Protein AF-A0A841K0J8-F1 (afdb_monomer_lite)

InterPro domains:
  IPR007627 RNA polymerase sigma-70 region 2 [PF04542] (32-87)
  IPR013325 RNA polymerase sigma factor, region 2 [SSF88946] (31-102)

Organism: NCBI:txid1577686

Structure (mmCIF, N/CA/C/O backbone):
data_AF-A0A841K0J8-F1
#
_entry.id   AF-A0A841K0J8-F1
#
loop_
_atom_site.group_PDB
_atom_site.id
_atom_site.type_symbol
_atom_site.label_atom_id
_atom_site.label_alt_id
_atom_site.label_comp_id
_atom_site.label_asym_id
_atom_site.label_entity_id
_atom_site.label_seq_id
_atom_site.pdbx_PDB_ins_code
_atom_site.Cartn_x
_atom_site.Cartn_y
_atom_site.Cartn_z
_atom_site.occupancy
_atom_site.B_iso_or_equiv
_atom_site.auth_seq_id
_atom_site.auth_comp_id
_atom_site.auth_asym_id
_atom_site.auth_atom_id
_atom_site.pdbx_PDB_model_num
ATOM 1 N N . MET A 1 1 ? -3.793 15.780 5.403 1.00 37.12 1 MET A N 1
ATOM 2 C CA . MET A 1 1 ? -3.375 15.553 6.805 1.00 37.12 1 MET A CA 1
ATOM 3 C C . MET A 1 1 ? -3.342 14.045 7.028 1.00 37.12 1 MET A C 1
ATOM 5 O O . MET A 1 1 ? -4.398 13.429 7.013 1.00 37.12 1 MET A O 1
ATOM 9 N N . ILE A 1 2 ? -2.162 13.420 7.094 1.00 46.09 2 ILE A N 1
ATOM 10 C CA . ILE A 1 2 ? -2.066 11.970 7.339 1.00 46.09 2 ILE A CA 1
ATOM 11 C C . ILE A 1 2 ? -2.456 11.756 8.805 1.00 46.09 2 ILE A C 1
ATOM 13 O O . ILE A 1 2 ? -1.696 12.134 9.693 1.00 46.09 2 ILE A O 1
ATOM 17 N N . LYS A 1 3 ? -3.668 11.238 9.050 1.00 60.72 3 LYS A N 1
ATOM 18 C CA . LYS A 1 3 ? -4.110 10.825 10.388 1.00 60.72 3 LYS A CA 1
ATOM 19 C C . LYS A 1 3 ? -3.110 9.802 10.934 1.00 60.72 3 LYS A C 1
ATOM 21 O O . LYS A 1 3 ? -2.581 8.986 10.181 1.00 60.72 3 LYS A O 1
ATOM 26 N N . ASP A 1 4 ? -2.841 9.869 12.230 1.00 84.00 4 ASP A N 1
ATOM 27 C CA . ASP A 1 4 ? -2.029 8.885 12.943 1.00 84.00 4 ASP A CA 1
ATOM 28 C C . ASP A 1 4 ? -2.712 7.507 12.829 1.00 84.00 4 ASP A C 1
ATOM 30 O O . ASP A 1 4 ? -3.741 7.257 13.458 1.00 84.00 4 ASP A O 1
ATOM 34 N N . LEU A 1 5 ? -2.199 6.668 11.923 1.00 87.12 5 LEU A N 1
ATOM 35 C CA . LEU A 1 5 ? -2.820 5.403 11.517 1.00 87.12 5 LEU A CA 1
ATOM 36 C C . LEU A 1 5 ? -2.901 4.407 12.676 1.00 87.12 5 LEU A C 1
ATOM 38 O O . LEU A 1 5 ? -3.884 3.678 12.781 1.00 87.12 5 LEU A O 1
ATOM 42 N N . ASP A 1 6 ? -1.910 4.423 13.566 1.00 89.25 6 ASP A N 1
ATOM 43 C CA . ASP A 1 6 ? -1.872 3.550 14.738 1.00 89.25 6 ASP A CA 1
ATOM 44 C C . ASP A 1 6 ? -2.965 3.952 15.741 1.00 89.25 6 ASP A C 1
ATOM 46 O O . ASP A 1 6 ? -3.698 3.101 16.245 1.00 89.25 6 ASP A O 1
ATOM 50 N N . LYS A 1 7 ? -3.170 5.261 15.954 1.00 91.00 7 LYS A N 1
ATOM 51 C CA . LYS A 1 7 ? -4.298 5.761 16.764 1.00 91.00 7 LYS A CA 1
ATOM 52 C C . LYS A 1 7 ? -5.653 5.459 16.135 1.00 91.00 7 LYS A C 1
ATOM 54 O O . LYS A 1 7 ? -6.600 5.140 16.850 1.00 91.00 7 LYS A O 1
ATOM 59 N N . LEU A 1 8 ? -5.760 5.568 14.811 1.00 91.25 8 LEU A N 1
ATOM 60 C CA . LEU A 1 8 ? -7.006 5.284 14.103 1.00 91.25 8 LEU A CA 1
ATOM 61 C C . LEU A 1 8 ? -7.376 3.797 14.197 1.00 91.25 8 LEU A C 1
ATOM 63 O O . LEU A 1 8 ? -8.539 3.476 14.426 1.00 91.25 8 LEU A O 1
ATOM 67 N N . TYR A 1 9 ? -6.386 2.903 14.110 1.00 93.38 9 TYR A N 1
ATOM 68 C CA . TYR A 1 9 ? -6.580 1.476 14.358 1.00 93.38 9 TYR A CA 1
ATOM 69 C C . TYR A 1 9 ? -6.953 1.180 15.814 1.00 93.38 9 TYR A C 1
ATOM 71 O O . TYR A 1 9 ? -7.906 0.447 16.059 1.00 93.38 9 TYR A O 1
ATOM 79 N N . ALA A 1 10 ? -6.271 1.791 16.789 1.00 92.94 10 ALA A N 1
ATOM 80 C CA . ALA A 1 10 ? -6.624 1.624 18.201 1.00 92.94 10 ALA A CA 1
ATOM 81 C C . ALA A 1 10 ? -8.080 2.038 18.482 1.00 92.94 10 ALA A C 1
ATOM 83 O O . ALA A 1 10 ? -8.788 1.352 19.216 1.00 92.94 10 ALA A O 1
ATOM 84 N N . ARG A 1 11 ? -8.556 3.116 17.840 1.00 93.69 11 ARG A N 1
ATOM 85 C CA . ARG A 1 11 ? -9.961 3.536 17.918 1.00 93.69 11 ARG A CA 1
ATOM 86 C C . ARG A 1 11 ? -10.901 2.531 17.251 1.00 93.69 11 ARG A C 1
ATOM 88 O O . ARG A 1 11 ? -11.944 2.246 17.824 1.00 93.69 11 ARG A O 1
ATOM 95 N N . TYR A 1 12 ? -10.525 1.964 16.104 1.00 93.81 12 TYR A N 1
ATOM 96 C CA . TYR A 1 12 ? -11.292 0.906 15.433 1.00 93.81 12 TYR A CA 1
ATOM 97 C C . TYR A 1 12 ? -11.507 -0.326 16.319 1.00 93.81 12 TYR A C 1
ATOM 99 O O . TYR A 1 12 ? -12.613 -0.858 16.350 1.00 93.81 12 TYR A O 1
ATOM 107 N N . VAL A 1 13 ? -10.498 -0.730 17.098 1.00 92.12 13 VAL A N 1
ATOM 108 C CA . VAL A 1 13 ? -10.623 -1.857 18.040 1.00 92.12 13 VAL A CA 1
ATOM 109 C C . VAL A 1 13 ? -11.726 -1.611 19.080 1.00 92.12 13 VAL A C 1
ATOM 111 O O . VAL A 1 13 ? -12.414 -2.546 19.477 1.00 92.12 13 VAL A O 1
ATOM 114 N N . THR A 1 14 ? -11.914 -0.361 19.510 1.00 94.31 14 THR A N 1
ATOM 115 C CA . THR A 1 14 ? -12.940 0.015 20.500 1.00 94.31 14 THR A CA 1
ATOM 116 C C . THR A 1 14 ? -14.280 0.432 19.889 1.00 94.31 14 THR A C 1
ATOM 118 O O . THR A 1 14 ? -15.311 0.306 20.541 1.00 94.31 14 THR A O 1
ATOM 121 N N . ASP A 1 15 ? -14.273 0.951 18.662 1.00 94.06 15 ASP A N 1
ATOM 122 C CA . ASP A 1 15 ? -15.427 1.526 17.969 1.00 94.06 15 ASP A CA 1
ATOM 123 C C . ASP A 1 15 ? -15.399 1.120 16.485 1.00 94.06 15 ASP A C 1
ATOM 125 O O . ASP A 1 15 ? -14.772 1.793 15.661 1.00 94.06 15 ASP A O 1
ATOM 129 N N . PRO A 1 16 ? -16.096 0.035 16.106 1.00 91.50 16 PRO A N 1
ATOM 130 C CA . PRO A 1 16 ? -16.130 -0.432 14.723 1.00 91.50 16 PRO A CA 1
ATOM 131 C C . PRO A 1 16 ? -16.671 0.599 13.720 1.00 91.50 16 PRO A C 1
ATOM 133 O O . PRO A 1 16 ? -16.390 0.486 12.526 1.00 91.50 16 PRO A O 1
ATOM 136 N N . ASN A 1 17 ? -17.396 1.634 14.167 1.00 93.50 17 ASN A N 1
ATOM 137 C CA . ASN A 1 17 ? -17.944 2.657 13.272 1.00 93.50 17 ASN A CA 1
ATOM 138 C C . ASN A 1 17 ? -16.858 3.510 12.601 1.00 93.50 17 ASN A C 1
ATOM 140 O O . ASN A 1 17 ? -17.111 4.117 11.561 1.00 93.50 17 ASN A O 1
ATOM 144 N N . VAL A 1 18 ? -15.629 3.529 13.132 1.00 93.19 18 VAL A N 1
ATOM 145 C CA . VAL A 1 18 ? -14.513 4.247 12.492 1.00 93.19 18 VAL A CA 1
ATOM 146 C C . VAL A 1 18 ? -13.856 3.475 11.352 1.00 93.19 18 VAL A C 1
ATOM 148 O O . VAL A 1 18 ? -12.922 3.986 10.731 1.00 93.19 18 VAL A O 1
ATOM 151 N N . LEU A 1 19 ? -14.332 2.264 11.043 1.00 92.19 19 LEU A N 1
ATOM 152 C CA . LEU A 1 19 ? -13.805 1.457 9.947 1.00 92.19 19 LEU A CA 1
ATOM 153 C C . LEU A 1 19 ? -13.773 2.241 8.630 1.00 92.19 19 LEU A C 1
ATOM 155 O O . LEU A 1 19 ? -12.766 2.210 7.932 1.00 92.19 19 LEU A O 1
ATOM 159 N N . GLY A 1 20 ? -14.827 3.002 8.319 1.00 92.69 20 GLY A N 1
ATOM 160 C CA . GLY A 1 20 ? -14.872 3.827 7.108 1.00 92.69 20 GLY A CA 1
ATOM 161 C C . GLY A 1 20 ? -13.739 4.858 7.044 1.00 92.69 20 GLY A C 1
ATOM 162 O O . GLY A 1 20 ? -13.117 5.033 6.000 1.00 92.69 20 GLY A O 1
ATOM 163 N N . GLU A 1 21 ? -13.394 5.490 8.171 1.00 92.38 21 GLU A N 1
ATOM 164 C CA . GLU A 1 21 ? -12.267 6.428 8.234 1.00 92.38 21 GLU A CA 1
ATOM 165 C C . GLU A 1 21 ? -10.919 5.723 8.039 1.00 92.38 21 GLU A C 1
ATOM 167 O O . GLU A 1 21 ? -10.023 6.269 7.391 1.00 92.38 21 GLU A O 1
ATOM 172 N N . LEU A 1 22 ? -10.768 4.522 8.606 1.00 92.00 22 LEU A N 1
ATOM 173 C CA . LEU A 1 22 ? -9.561 3.710 8.478 1.00 92.00 22 LEU A CA 1
ATOM 174 C C . LEU A 1 22 ? -9.358 3.245 7.033 1.00 92.00 22 LEU A C 1
ATOM 176 O O . LEU A 1 22 ? -8.276 3.416 6.472 1.00 92.00 22 LEU A O 1
ATOM 180 N N . LEU A 1 23 ? -10.416 2.730 6.411 1.00 92.62 23 LEU A N 1
ATOM 181 C CA . LEU A 1 23 ? -10.435 2.319 5.012 1.00 92.62 23 LEU A CA 1
ATOM 182 C C . LEU A 1 23 ? -10.154 3.498 4.067 1.00 92.62 23 LEU A C 1
ATOM 184 O O . LEU A 1 23 ? -9.326 3.375 3.166 1.00 92.62 23 LEU A O 1
ATOM 188 N N . GLN A 1 24 ? -10.731 4.673 4.333 1.00 90.19 24 GLN A N 1
ATOM 189 C CA . GLN A 1 24 ? -10.438 5.890 3.573 1.00 90.19 24 GLN A CA 1
ATOM 190 C C . GLN A 1 24 ? -8.983 6.357 3.743 1.00 90.19 24 GLN A C 1
ATOM 192 O O . GLN A 1 24 ? -8.372 6.886 2.816 1.00 90.19 24 GLN A O 1
ATOM 197 N N . ALA A 1 25 ? -8.384 6.168 4.920 1.00 87.94 25 ALA A N 1
ATOM 198 C CA . ALA A 1 25 ? -6.966 6.461 5.104 1.00 87.94 25 ALA A CA 1
ATOM 199 C C . ALA A 1 25 ? -6.081 5.498 4.286 1.00 87.94 25 ALA A C 1
ATOM 201 O O . ALA A 1 25 ? -5.048 5.910 3.755 1.00 87.94 25 ALA A O 1
ATOM 202 N N . VAL A 1 26 ? -6.498 4.238 4.137 1.00 87.19 26 VAL A N 1
ATOM 203 C CA . VAL A 1 26 ? -5.816 3.221 3.321 1.00 87.19 26 VAL A CA 1
ATOM 204 C C . VAL A 1 26 ? -5.983 3.472 1.819 1.00 87.19 26 VAL A C 1
ATOM 206 O O . VAL A 1 26 ? -5.019 3.292 1.076 1.00 87.19 26 VAL A O 1
ATOM 209 N N . SER A 1 27 ? -7.140 3.951 1.353 1.00 85.19 27 SER A N 1
ATOM 210 C CA . SER A 1 27 ? -7.359 4.236 -0.076 1.00 85.19 27 SER A CA 1
ATOM 211 C C . SER A 1 27 ? -6.407 5.309 -0.623 1.00 85.19 27 SER A C 1
ATOM 213 O O . SER A 1 27 ? -6.058 5.282 -1.801 1.00 85.19 27 SER A O 1
ATOM 215 N N . SER A 1 28 ? -5.858 6.177 0.240 1.00 81.31 28 SER A N 1
ATOM 216 C CA . SER A 1 28 ? -4.810 7.144 -0.134 1.00 81.31 28 SER A CA 1
ATOM 217 C C . SER A 1 28 ? -3.519 6.503 -0.679 1.00 81.31 28 SER A C 1
ATOM 219 O O . SER A 1 28 ? -2.731 7.171 -1.352 1.00 81.31 28 SER A O 1
ATOM 221 N N . TYR A 1 29 ? -3.309 5.200 -0.451 1.00 80.94 29 TYR A N 1
ATOM 222 C CA . TYR A 1 29 ? -2.216 4.430 -1.052 1.00 80.94 29 TYR A CA 1
ATOM 223 C C . TYR A 1 29 ? -2.492 4.025 -2.508 1.00 80.94 29 TYR A C 1
ATOM 225 O O . TYR A 1 29 ? -1.575 3.548 -3.176 1.00 80.94 29 TYR A O 1
ATOM 233 N N . GLY A 1 30 ? -3.690 4.267 -3.044 1.00 73.94 30 GLY A N 1
ATOM 234 C CA . GLY A 1 30 ? -4.020 4.022 -4.449 1.00 73.94 30 GLY A CA 1
ATOM 235 C C . GLY A 1 30 ? -3.123 4.790 -5.419 1.00 73.94 30 GLY A C 1
ATOM 236 O O . GLY A 1 30 ? -2.618 4.227 -6.388 1.00 73.94 30 GLY A O 1
ATOM 237 N N . ALA A 1 31 ? -2.775 6.037 -5.088 1.00 72.75 31 ALA A N 1
ATOM 238 C CA . ALA A 1 31 ? -1.779 6.813 -5.833 1.00 72.75 31 ALA A CA 1
ATOM 239 C C . ALA A 1 31 ? -0.375 6.181 -5.788 1.00 72.75 31 ALA A C 1
ATOM 241 O O . ALA A 1 31 ? 0.389 6.283 -6.743 1.00 72.75 31 ALA A O 1
ATOM 242 N N . TYR A 1 32 ? -0.010 5.526 -4.682 1.00 73.06 32 TYR A N 1
ATOM 243 C CA . TYR A 1 32 ? 1.246 4.780 -4.602 1.00 73.06 32 TYR A CA 1
ATOM 244 C C . TYR A 1 32 ? 1.191 3.534 -5.490 1.00 73.06 32 TYR A C 1
ATOM 246 O O . TYR A 1 32 ? 2.118 3.312 -6.259 1.00 73.06 32 TYR A O 1
ATOM 254 N N . VAL A 1 33 ? 0.112 2.753 -5.430 1.00 72.69 33 VAL A N 1
ATOM 255 C CA . VAL A 1 33 ? -0.029 1.525 -6.222 1.00 72.69 33 VAL A CA 1
ATOM 256 C C . VAL A 1 33 ? -0.073 1.831 -7.719 1.00 72.69 33 VAL A C 1
ATOM 258 O O . VAL A 1 33 ? 0.763 1.314 -8.451 1.00 72.69 33 VAL A O 1
ATOM 261 N N . SER A 1 34 ? -0.953 2.729 -8.164 1.00 72.69 34 SER A N 1
ATOM 262 C CA . SER A 1 34 ? -1.109 3.130 -9.576 1.00 72.69 34 SER A CA 1
ATOM 263 C C . SER A 1 34 ? 0.169 3.643 -10.240 1.00 72.69 34 SER A C 1
ATOM 265 O O . SER A 1 34 ? 0.389 3.419 -11.424 1.00 72.69 34 SER A O 1
ATOM 267 N N . ARG A 1 35 ? 1.061 4.300 -9.489 1.00 67.75 35 ARG A N 1
ATOM 268 C CA . ARG A 1 35 ? 2.349 4.770 -10.027 1.00 67.75 35 ARG A CA 1
ATOM 269 C C . ARG A 1 35 ? 3.285 3.633 -10.420 1.00 67.75 35 ARG A C 1
ATOM 271 O O . ARG A 1 35 ? 4.122 3.816 -11.302 1.00 67.75 35 ARG A O 1
ATOM 278 N N . TYR A 1 36 ? 3.192 2.496 -9.741 1.00 66.88 36 TYR A N 1
ATOM 279 C CA . TYR A 1 36 ? 4.136 1.392 -9.902 1.00 66.88 36 TYR A CA 1
ATOM 280 C C . TYR A 1 36 ? 3.511 0.142 -10.524 1.00 66.88 36 TYR A C 1
ATOM 282 O O . TYR A 1 36 ? 4.233 -0.645 -11.130 1.00 66.88 36 TYR A O 1
ATOM 290 N N . ALA A 1 37 ? 2.197 -0.030 -10.409 1.00 64.00 37 ALA A N 1
ATOM 291 C CA . ALA A 1 37 ? 1.423 -1.016 -11.141 1.00 64.00 37 ALA A CA 1
ATOM 292 C C . ALA A 1 37 ? 1.149 -0.479 -12.547 1.00 64.00 37 ALA A C 1
ATOM 294 O O . ALA A 1 37 ? 0.696 0.647 -12.726 1.00 64.00 37 ALA A O 1
ATOM 295 N N . GLY A 1 38 ? 1.462 -1.264 -13.572 1.00 55.66 38 GLY A N 1
ATOM 296 C CA . GLY A 1 38 ? 1.535 -0.733 -14.928 1.00 55.66 38 GLY A CA 1
ATOM 297 C C . GLY A 1 38 ? 0.207 -0.380 -15.603 1.00 55.66 38 GLY A C 1
ATOM 298 O O . GLY A 1 38 ? 0.300 -0.075 -16.781 1.00 55.66 38 GLY A O 1
ATOM 299 N N . HIS A 1 39 ? -0.965 -0.443 -14.944 1.00 53.28 39 HIS A N 1
ATOM 300 C CA . HIS A 1 39 ? -2.284 -0.243 -15.587 1.00 53.28 39 HIS A CA 1
ATOM 301 C C . HIS A 1 39 ? -3.478 0.107 -14.667 1.00 53.28 39 HIS A C 1
ATOM 303 O O . HIS A 1 39 ? -4.618 0.006 -15.107 1.00 53.28 39 HIS A O 1
ATOM 309 N N . SER A 1 40 ? -3.279 0.479 -13.404 1.00 64.62 40 SER A N 1
ATOM 310 C CA . SER A 1 40 ? -4.403 0.690 -12.472 1.00 64.62 40 SER A CA 1
ATOM 311 C C . SER A 1 40 ? -4.650 2.178 -12.218 1.00 64.62 40 SER A C 1
ATOM 313 O O . SER A 1 40 ? -3.721 2.873 -11.801 1.00 64.62 40 SER A O 1
ATOM 315 N N . ASP A 1 41 ? -5.881 2.653 -12.440 1.00 76.62 41 ASP A N 1
ATOM 316 C CA . ASP A 1 41 ? -6.338 3.981 -12.011 1.00 76.62 41 ASP A CA 1
ATOM 317 C C . ASP A 1 41 ? -6.067 4.159 -10.498 1.00 76.62 41 ASP A C 1
ATOM 319 O O . ASP A 1 41 ? -6.230 3.198 -9.738 1.00 76.62 41 ASP A O 1
ATOM 323 N N . PRO A 1 42 ? -5.595 5.329 -10.017 1.00 75.12 42 PRO A N 1
ATOM 324 C CA . PRO A 1 42 ? -5.372 5.565 -8.590 1.00 75.12 42 PRO A CA 1
ATOM 325 C C . PRO A 1 42 ? -6.579 5.271 -7.696 1.00 75.12 42 PRO A C 1
ATOM 327 O O . PRO A 1 42 ? -6.384 4.828 -6.563 1.00 75.12 42 PRO A O 1
ATOM 330 N N . GLU A 1 43 ? -7.793 5.529 -8.176 1.00 81.56 43 GLU A N 1
ATOM 331 C CA . GLU A 1 43 ? -9.033 5.256 -7.459 1.00 81.56 43 GLU A CA 1
ATOM 332 C C . GLU A 1 43 ? -9.268 3.748 -7.344 1.00 81.56 43 GLU A C 1
ATOM 334 O O . GLU A 1 43 ? -9.367 3.236 -6.225 1.00 81.56 43 GLU A O 1
ATOM 339 N N . ASP A 1 44 ? -9.227 3.024 -8.463 1.00 84.12 44 ASP A N 1
ATOM 340 C CA . ASP A 1 44 ? -9.374 1.562 -8.496 1.00 84.12 44 ASP A CA 1
ATOM 341 C C . ASP A 1 44 ? -8.300 0.873 -7.647 1.00 84.12 44 ASP A C 1
ATOM 343 O O . ASP A 1 44 ? -8.578 -0.014 -6.839 1.00 84.12 44 ASP A O 1
ATOM 347 N N . ALA A 1 45 ? -7.054 1.331 -7.765 1.00 83.75 45 ALA A N 1
ATOM 348 C CA . ALA A 1 45 ? -5.937 0.827 -6.981 1.00 83.75 45 ALA A CA 1
ATOM 349 C C . ALA A 1 45 ? -6.120 1.098 -5.478 1.00 83.75 45 ALA A C 1
ATOM 351 O O . ALA A 1 45 ? -5.717 0.289 -4.635 1.00 83.75 45 ALA A O 1
ATOM 352 N N . GLY A 1 46 ? -6.723 2.235 -5.126 1.00 87.06 46 GLY A N 1
ATOM 353 C CA . GLY A 1 46 ? -7.069 2.589 -3.752 1.00 87.06 46 GLY A CA 1
ATOM 354 C C . GLY A 1 46 ? -8.160 1.684 -3.189 1.00 87.06 46 GLY A C 1
ATOM 355 O O . GLY A 1 46 ? -8.014 1.183 -2.071 1.00 87.06 46 GLY A O 1
ATOM 356 N N . GLN A 1 47 ? -9.204 1.419 -3.976 1.00 90.19 47 GLN A N 1
ATOM 357 C CA . GLN A 1 47 ? -10.288 0.503 -3.619 1.00 90.19 47 GLN A CA 1
ATOM 358 C C . GLN A 1 47 ? -9.783 -0.939 -3.463 1.00 90.19 47 GLN A C 1
ATOM 360 O O . GLN A 1 47 ? -10.059 -1.582 -2.452 1.00 90.19 47 GLN A O 1
ATOM 365 N N . GLU A 1 48 ? -8.956 -1.429 -4.385 1.00 90.12 48 GLU A N 1
ATOM 366 C CA . GLU A 1 48 ? -8.351 -2.762 -4.290 1.00 90.12 48 GLU A CA 1
ATOM 367 C C . GLU A 1 48 ? -7.418 -2.880 -3.069 1.00 90.12 48 GLU A C 1
ATOM 369 O O . GLU A 1 48 ? -7.425 -3.884 -2.350 1.00 90.12 48 GLU A O 1
ATOM 374 N N . THR A 1 49 ? -6.644 -1.830 -2.766 1.00 90.19 49 THR A N 1
ATOM 375 C CA . THR A 1 49 ? -5.805 -1.791 -1.555 1.00 90.19 49 THR A CA 1
ATOM 376 C C . THR A 1 49 ? -6.662 -1.851 -0.291 1.00 90.19 49 THR A C 1
ATOM 378 O O . THR A 1 49 ? -6.332 -2.582 0.645 1.00 90.19 49 THR A O 1
ATOM 381 N N . MET A 1 50 ? -7.774 -1.115 -0.273 1.00 93.75 50 MET A N 1
ATOM 382 C CA . MET A 1 50 ? -8.743 -1.092 0.819 1.00 93.75 50 MET A CA 1
ATOM 383 C C . MET A 1 50 ? -9.385 -2.468 1.038 1.00 93.75 50 MET A C 1
ATOM 385 O O . MET A 1 50 ? -9.426 -2.936 2.175 1.00 93.75 50 MET A O 1
ATOM 389 N N . LEU A 1 51 ? -9.815 -3.149 -0.029 1.00 94.50 51 LEU A N 1
ATOM 390 C CA . LEU A 1 51 ? -10.390 -4.497 0.041 1.00 94.50 51 LEU A CA 1
ATOM 391 C C . LEU A 1 51 ? -9.388 -5.505 0.612 1.00 94.50 51 LEU A C 1
ATOM 393 O O . LEU A 1 51 ? -9.697 -6.235 1.555 1.00 94.50 51 LEU A O 1
ATOM 397 N N . ARG A 1 52 ? -8.149 -5.514 0.109 1.00 92.81 52 ARG A N 1
ATOM 398 C CA . ARG A 1 52 ? -7.098 -6.408 0.627 1.00 92.81 52 ARG A CA 1
ATOM 399 C C . ARG A 1 52 ? -6.737 -6.115 2.073 1.00 92.81 52 ARG A C 1
ATOM 401 O O . ARG A 1 52 ? -6.476 -7.045 2.833 1.00 92.81 52 ARG A O 1
ATOM 408 N N . PHE A 1 53 ? -6.691 -4.839 2.439 1.00 94.62 53 PHE A N 1
ATOM 409 C CA . PHE A 1 53 ? -6.482 -4.426 3.817 1.00 94.62 53 PHE A CA 1
ATOM 410 C C . PHE A 1 53 ? -7.602 -4.930 4.717 1.00 94.62 53 PHE A C 1
ATOM 412 O O . PHE A 1 53 ? -7.306 -5.547 5.731 1.00 94.62 53 PHE A O 1
ATOM 419 N N . TRP A 1 54 ? -8.862 -4.742 4.319 1.00 94.81 54 TRP A N 1
ATOM 420 C CA . TRP A 1 54 ? -10.023 -5.222 5.061 1.00 94.81 54 TRP A CA 1
ATOM 421 C C . TRP A 1 54 ? -9.958 -6.731 5.312 1.00 94.81 54 TRP A C 1
ATOM 423 O O . TRP A 1 54 ? -10.051 -7.166 6.457 1.00 94.81 54 TRP A O 1
ATOM 433 N N . HIS A 1 55 ? -9.690 -7.523 4.270 1.00 95.00 55 HIS A N 1
ATOM 434 C CA . HIS A 1 55 ? -9.561 -8.978 4.395 1.00 95.00 55 HIS A CA 1
ATOM 435 C C . HIS A 1 55 ? -8.448 -9.419 5.348 1.00 95.00 55 HIS A C 1
ATOM 437 O O . HIS A 1 55 ? -8.569 -10.460 5.985 1.00 95.00 55 HIS A O 1
ATOM 443 N N . LYS A 1 56 ? -7.374 -8.632 5.451 1.00 93.56 56 LYS A N 1
ATOM 444 C CA . LYS A 1 56 ? -6.222 -8.928 6.308 1.00 93.56 56 LYS A CA 1
ATOM 445 C C . LYS A 1 56 ? -6.273 -8.227 7.656 1.00 93.56 56 LYS A C 1
ATOM 447 O O . LYS A 1 56 ? -5.379 -8.435 8.467 1.00 93.56 56 LYS A O 1
ATOM 452 N N . LEU A 1 57 ? -7.272 -7.382 7.910 1.00 93.12 57 LEU A N 1
ATOM 453 C CA . LEU A 1 57 ? -7.289 -6.496 9.072 1.00 93.12 57 LEU A CA 1
ATOM 454 C C . LEU A 1 57 ? -7.232 -7.275 10.390 1.00 93.12 57 LEU A C 1
ATOM 456 O O . LEU A 1 57 ? -6.560 -6.844 11.319 1.00 93.12 57 LEU A O 1
ATOM 460 N N . GLY A 1 58 ? -7.864 -8.452 10.439 1.00 89.94 58 GLY A N 1
ATOM 461 C CA . GLY A 1 58 ? -7.806 -9.358 11.591 1.00 89.94 58 GLY A CA 1
ATOM 462 C C . GLY A 1 58 ? -6.447 -10.036 11.815 1.00 89.94 58 GLY A C 1
ATOM 463 O O . GLY A 1 58 ? -6.225 -10.598 12.880 1.00 89.94 58 GLY A O 1
ATOM 464 N N . GLU A 1 59 ? -5.535 -9.984 10.842 1.00 92.19 59 GLU A N 1
ATOM 465 C CA . GLU A 1 59 ? -4.169 -10.518 10.950 1.00 92.19 59 GLU A CA 1
ATOM 466 C C . GLU A 1 59 ? -3.164 -9.465 11.441 1.00 92.19 59 GLU A C 1
ATOM 468 O O . GLU A 1 59 ? -2.000 -9.791 11.696 1.00 92.19 59 GLU A O 1
ATOM 473 N N . TYR A 1 60 ? -3.566 -8.192 11.529 1.00 93.31 60 TYR A N 1
ATOM 474 C CA . TYR A 1 60 ? -2.665 -7.138 11.972 1.00 93.31 60 TYR A CA 1
ATOM 475 C C . TYR A 1 60 ? -2.381 -7.247 13.471 1.00 93.31 60 TYR A C 1
ATOM 477 O O . TYR A 1 60 ? -3.282 -7.210 14.306 1.00 93.31 60 TYR A O 1
ATOM 485 N N . ASP A 1 61 ? -1.093 -7.315 13.799 1.00 89.56 61 ASP A N 1
ATOM 486 C CA . ASP A 1 61 ? -0.590 -7.351 15.165 1.00 89.56 61 ASP A CA 1
ATOM 487 C C . ASP A 1 61 ? 0.232 -6.080 15.455 1.00 89.56 61 ASP A C 1
ATOM 489 O O . ASP A 1 61 ? 1.370 -5.961 14.978 1.00 89.56 61 ASP A O 1
ATOM 493 N N . PRO A 1 62 ? -0.306 -5.137 16.255 1.00 89.25 62 PRO A N 1
ATOM 494 C CA . PRO A 1 62 ? 0.391 -3.911 16.639 1.00 89.25 62 PRO A CA 1
ATOM 495 C C . PRO A 1 62 ? 1.710 -4.143 17.384 1.00 89.25 62 PRO A C 1
ATOM 497 O O . PRO A 1 62 ? 2.582 -3.275 17.360 1.00 89.25 62 PRO A O 1
ATOM 500 N N . SER A 1 63 ? 1.893 -5.302 18.031 1.00 88.06 63 SER A N 1
ATOM 501 C CA . SER A 1 63 ? 3.136 -5.624 18.745 1.00 88.06 63 SER A CA 1
ATOM 502 C C . SER A 1 63 ? 4.313 -5.879 17.797 1.00 88.06 63 SER A C 1
ATOM 504 O O . SER A 1 63 ? 5.472 -5.735 18.185 1.00 88.06 63 SER A O 1
ATOM 506 N N . ARG A 1 64 ? 4.028 -6.208 16.528 1.00 84.56 64 ARG A N 1
ATOM 507 C CA . ARG A 1 64 ? 5.031 -6.501 15.492 1.00 84.56 64 ARG A CA 1
ATOM 508 C C . ARG A 1 64 ? 5.469 -5.266 14.705 1.00 84.56 64 ARG A C 1
ATOM 510 O O . ARG A 1 64 ? 6.403 -5.359 13.909 1.00 84.56 64 ARG A O 1
ATOM 517 N N . GLY A 1 65 ? 4.819 -4.122 14.914 1.00 85.00 65 GLY A N 1
ATOM 518 C CA . GLY A 1 65 ? 5.172 -2.851 14.290 1.00 85.00 65 GLY A CA 1
ATOM 519 C C . GLY A 1 65 ? 3.963 -1.987 13.938 1.00 85.00 65 GLY A C 1
ATOM 520 O O . GLY A 1 65 ? 2.810 -2.396 14.065 1.00 85.00 65 GLY A O 1
ATOM 521 N N . SER A 1 66 ? 4.237 -0.773 13.461 1.00 84.75 66 SER A N 1
ATOM 522 C CA . SER A 1 66 ? 3.190 0.184 13.097 1.00 84.75 66 SER A CA 1
ATOM 523 C C . SER A 1 66 ? 2.390 -0.241 11.864 1.00 84.75 66 SER A C 1
ATOM 525 O O . SER A 1 66 ? 2.861 -0.965 10.979 1.00 84.75 66 SER A O 1
ATOM 527 N N . LEU A 1 67 ? 1.164 0.267 11.780 1.00 87.38 67 LEU A N 1
ATOM 528 C CA . LEU A 1 67 ? 0.199 -0.051 10.736 1.00 87.38 67 LEU A CA 1
ATOM 529 C C . LEU A 1 67 ? 0.665 0.453 9.368 1.00 87.38 67 LEU A C 1
ATOM 531 O O . LEU A 1 67 ? 0.419 -0.171 8.340 1.00 87.38 67 LEU A O 1
ATOM 535 N N . LYS A 1 68 ? 1.385 1.578 9.335 1.00 83.06 68 LYS A N 1
ATOM 536 C CA . LYS A 1 68 ? 1.858 2.209 8.095 1.00 83.06 68 LYS A CA 1
ATOM 537 C C . LYS A 1 68 ? 2.799 1.301 7.274 1.00 83.06 68 LYS A C 1
ATOM 539 O O . LYS A 1 68 ? 2.513 1.086 6.094 1.00 83.06 68 LYS A O 1
ATOM 544 N N . PRO A 1 69 ? 3.896 0.750 7.830 1.00 76.38 69 PRO A N 1
ATOM 545 C CA . PRO A 1 69 ? 4.701 -0.278 7.165 1.00 76.38 69 PRO A CA 1
ATOM 546 C C . PRO A 1 69 ? 3.896 -1.505 6.725 1.00 76.38 69 PRO A C 1
ATOM 548 O O . PRO A 1 69 ? 4.144 -2.037 5.643 1.00 76.38 69 PRO A O 1
ATOM 551 N N . TRP A 1 70 ? 2.915 -1.929 7.522 1.00 85.62 70 TRP A N 1
ATOM 552 C CA . TRP A 1 70 ? 2.085 -3.086 7.203 1.00 85.62 70 TRP A CA 1
ATOM 553 C C . TRP A 1 70 ? 1.146 -2.826 6.011 1.00 85.62 70 TRP A C 1
ATOM 555 O O . TRP A 1 70 ? 1.164 -3.595 5.050 1.00 85.62 70 TRP A O 1
ATOM 565 N N . ILE A 1 71 ? 0.446 -1.686 5.974 1.00 83.94 71 ILE A N 1
ATOM 566 C CA . ILE A 1 71 ? -0.334 -1.231 4.805 1.00 83.94 71 ILE A CA 1
ATOM 567 C C . ILE A 1 71 ? 0.569 -1.110 3.578 1.00 83.94 71 ILE A C 1
ATOM 569 O O . ILE A 1 71 ? 0.221 -1.575 2.492 1.00 83.94 71 ILE A O 1
ATOM 573 N N . LYS A 1 72 ? 1.771 -0.544 3.747 1.00 79.56 72 LYS A N 1
ATOM 574 C CA . LYS A 1 72 ? 2.746 -0.447 2.657 1.00 79.56 72 LYS A CA 1
ATOM 575 C C . LYS A 1 72 ? 3.122 -1.827 2.114 1.00 79.56 72 LYS A C 1
ATOM 577 O O . LYS A 1 72 ? 3.283 -1.954 0.904 1.00 79.56 72 LYS A O 1
ATOM 582 N N . SER A 1 73 ? 3.212 -2.859 2.954 1.00 81.06 73 SER A N 1
ATOM 583 C CA . SER A 1 73 ? 3.453 -4.237 2.502 1.00 81.06 73 SER A CA 1
ATOM 584 C C . SER A 1 73 ? 2.292 -4.789 1.662 1.00 81.06 73 SER A C 1
ATOM 586 O O . SER A 1 73 ? 2.526 -5.442 0.646 1.00 81.06 73 SER A O 1
ATOM 588 N N . ILE A 1 74 ? 1.042 -4.471 2.017 1.00 84.69 74 ILE A N 1
ATOM 589 C CA . ILE A 1 74 ? -0.155 -4.868 1.258 1.00 84.69 74 ILE A CA 1
ATOM 590 C C . ILE A 1 74 ? -0.148 -4.197 -0.117 1.00 84.69 74 ILE A C 1
ATOM 592 O O . ILE A 1 74 ? -0.213 -4.889 -1.134 1.00 84.69 74 ILE A O 1
ATOM 596 N N . ALA A 1 75 ? 0.029 -2.876 -0.149 1.00 82.06 75 ALA A N 1
ATOM 597 C CA . ALA A 1 75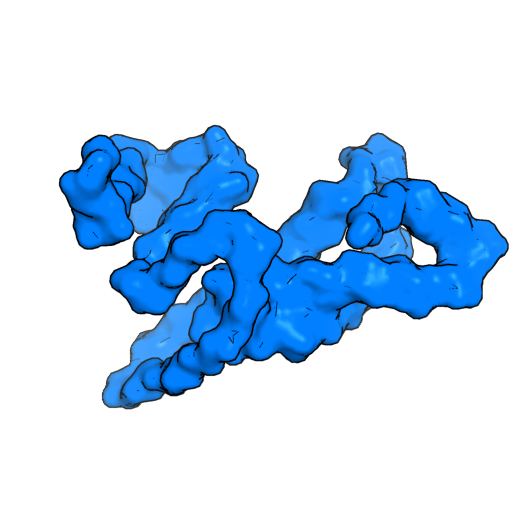 ? 0.151 -2.104 -1.382 1.00 82.06 75 ALA A CA 1
ATOM 598 C C . ALA A 1 75 ? 1.332 -2.585 -2.249 1.00 82.06 75 ALA A C 1
ATOM 600 O O . ALA A 1 75 ? 1.230 -2.673 -3.469 1.00 82.06 75 ALA A O 1
ATOM 601 N N . THR A 1 76 ? 2.448 -2.960 -1.618 1.00 75.94 76 THR A N 1
ATOM 602 C CA . THR A 1 76 ? 3.631 -3.490 -2.313 1.00 75.94 76 THR A CA 1
ATOM 603 C C . THR A 1 76 ? 3.356 -4.834 -2.975 1.00 75.94 76 THR A C 1
ATOM 605 O O . THR A 1 76 ? 3.749 -5.074 -4.116 1.00 75.94 76 THR A O 1
ATOM 608 N N . ASN A 1 77 ? 2.641 -5.715 -2.278 1.00 81.81 77 ASN A N 1
ATOM 609 C CA . ASN A 1 77 ? 2.232 -6.999 -2.832 1.00 81.81 77 ASN A CA 1
ATOM 610 C C . ASN A 1 77 ? 1.260 -6.832 -4.006 1.00 81.81 77 ASN A C 1
ATOM 612 O O . ASN A 1 77 ? 1.336 -7.607 -4.956 1.00 81.81 77 ASN A O 1
ATOM 616 N N . LEU A 1 78 ? 0.386 -5.822 -3.967 1.00 81.38 78 LEU A N 1
ATOM 617 C CA . LEU A 1 78 ? -0.510 -5.500 -5.077 1.00 81.38 78 LEU A CA 1
ATOM 618 C C . LEU A 1 78 ? 0.278 -5.079 -6.326 1.00 81.38 78 LEU A C 1
ATOM 620 O O . LEU A 1 78 ? 0.160 -5.733 -7.358 1.00 81.38 78 LEU A O 1
ATOM 624 N N . VAL A 1 79 ? 1.189 -4.109 -6.191 1.00 74.69 79 VAL A N 1
ATOM 625 C CA . VAL A 1 79 ? 2.093 -3.696 -7.282 1.00 74.69 79 VAL A CA 1
ATOM 626 C C . VAL A 1 79 ? 2.859 -4.888 -7.859 1.00 74.69 79 VAL A C 1
ATOM 628 O O . VAL A 1 79 ? 2.954 -5.038 -9.076 1.00 74.69 79 VAL A O 1
ATOM 631 N N . ARG A 1 80 ? 3.386 -5.772 -7.001 1.00 72.56 80 ARG A N 1
ATOM 632 C CA . ARG A 1 80 ? 4.106 -6.976 -7.442 1.00 72.56 80 ARG A CA 1
ATOM 633 C C . ARG A 1 80 ? 3.228 -7.889 -8.299 1.00 72.56 80 ARG A C 1
ATOM 635 O O . ARG A 1 80 ? 3.693 -8.391 -9.320 1.00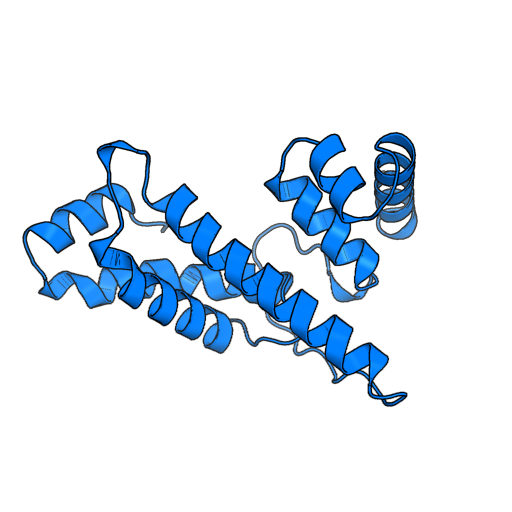 72.56 80 ARG A O 1
ATOM 642 N N . ASN A 1 81 ? 1.990 -8.126 -7.873 1.00 75.56 81 ASN A N 1
ATOM 643 C CA . ASN A 1 81 ? 1.065 -9.011 -8.576 1.00 75.56 81 ASN A CA 1
ATOM 644 C C . ASN A 1 81 ? 0.653 -8.431 -9.933 1.00 75.56 81 ASN A C 1
ATOM 646 O O . ASN A 1 81 ? 0.610 -9.171 -10.918 1.00 75.56 81 ASN A O 1
ATOM 650 N N . ASP A 1 82 ? 0.425 -7.121 -9.997 1.00 72.94 82 ASP A N 1
ATOM 651 C CA . ASP A 1 82 ? 0.053 -6.436 -11.235 1.00 72.94 82 ASP A CA 1
ATOM 652 C C . ASP A 1 82 ? 1.196 -6.441 -12.243 1.00 72.94 82 ASP A C 1
ATOM 654 O O . ASP A 1 82 ? 0.986 -6.773 -13.410 1.00 72.94 82 ASP A O 1
ATOM 658 N N . MET A 1 83 ? 2.424 -6.171 -11.792 1.00 65.81 83 MET A N 1
ATOM 659 C CA . MET A 1 83 ? 3.617 -6.261 -12.637 1.00 65.81 83 MET A CA 1
ATOM 660 C C . MET A 1 83 ? 3.812 -7.677 -13.190 1.00 65.81 83 MET A C 1
ATOM 662 O O . MET A 1 83 ? 3.971 -7.842 -14.396 1.00 65.81 83 MET A O 1
ATOM 666 N N . ALA A 1 84 ? 3.691 -8.708 -12.346 1.00 67.00 84 ALA A N 1
ATOM 667 C CA . ALA A 1 84 ? 3.782 -10.100 -12.790 1.00 67.00 84 ALA A CA 1
ATOM 668 C C . ALA A 1 84 ? 2.647 -10.496 -13.758 1.00 67.00 84 ALA A C 1
ATOM 670 O O . ALA A 1 84 ? 2.825 -11.356 -14.618 1.00 67.00 84 ALA A O 1
ATOM 671 N N . SER A 1 85 ? 1.458 -9.905 -13.609 1.00 67.88 85 SER A N 1
ATOM 672 C CA . SER A 1 85 ? 0.318 -10.110 -14.514 1.00 67.88 85 SER A CA 1
ATOM 673 C C . SER A 1 85 ? 0.525 -9.435 -15.869 1.00 67.88 85 SER A C 1
ATOM 675 O O . SER A 1 85 ? 0.143 -9.975 -16.907 1.00 67.88 85 SER A O 1
ATOM 677 N N . LEU A 1 86 ? 1.139 -8.254 -15.876 1.00 63.66 86 LEU A N 1
ATOM 678 C CA . LEU A 1 86 ? 1.480 -7.530 -17.097 1.00 63.66 86 LEU A CA 1
ATOM 679 C C . LEU A 1 86 ? 2.603 -8.216 -17.875 1.00 63.66 86 LEU A C 1
ATOM 681 O O . LEU A 1 86 ? 2.480 -8.344 -19.087 1.00 63.66 86 LEU A O 1
ATOM 685 N N . GLU A 1 87 ? 3.640 -8.713 -17.197 1.00 58.56 87 GLU A N 1
ATOM 686 C CA . GLU A 1 87 ? 4.712 -9.485 -17.840 1.00 58.56 87 GLU A CA 1
ATOM 687 C C . GLU A 1 87 ? 4.150 -10.711 -18.570 1.00 58.56 87 GLU A C 1
ATOM 689 O O . GLU A 1 87 ? 4.403 -10.870 -19.762 1.00 58.56 87 GLU A O 1
ATOM 694 N N . ARG A 1 88 ? 3.288 -11.498 -17.909 1.00 62.81 88 ARG A N 1
ATOM 695 C CA . ARG A 1 88 ? 2.617 -12.658 -18.526 1.00 62.81 88 ARG A CA 1
ATOM 696 C C . ARG A 1 88 ? 1.773 -12.283 -19.749 1.00 62.81 88 ARG A C 1
ATOM 698 O O . ARG A 1 88 ? 1.848 -12.947 -20.775 1.00 62.81 88 ARG A O 1
ATOM 705 N N . ARG A 1 89 ? 1.008 -11.189 -19.671 1.00 62.34 89 ARG A N 1
ATOM 706 C CA . ARG A 1 89 ? 0.209 -10.696 -20.809 1.00 62.34 89 ARG A CA 1
ATOM 707 C C . ARG A 1 89 ? 1.075 -10.187 -21.964 1.00 62.34 89 ARG A C 1
ATOM 709 O O . ARG A 1 89 ? 0.701 -10.371 -23.115 1.00 62.34 89 ARG A O 1
ATOM 716 N N . SER A 1 90 ? 2.225 -9.580 -21.668 1.00 55.19 90 SER A N 1
ATOM 717 C CA . SER A 1 90 ? 3.156 -9.080 -22.687 1.00 55.19 90 SER A CA 1
ATOM 718 C C . SER A 1 90 ? 3.892 -10.192 -23.438 1.00 55.19 90 SER A C 1
ATOM 720 O O . SER A 1 90 ? 4.245 -10.010 -24.598 1.00 55.19 90 SER A O 1
ATOM 722 N N . THR A 1 91 ? 4.107 -11.348 -22.803 1.00 54.22 91 THR A N 1
ATOM 723 C CA . THR A 1 91 ? 4.677 -12.532 -23.462 1.00 54.22 91 THR A CA 1
ATOM 724 C C . THR A 1 91 ? 3.659 -13.283 -24.320 1.00 54.22 91 THR A C 1
ATOM 726 O O . THR A 1 91 ? 4.060 -13.920 -25.289 1.00 54.22 91 THR A O 1
ATOM 729 N N . ASP A 1 92 ? 2.364 -13.169 -24.006 1.00 51.34 92 ASP A N 1
ATOM 730 C CA . ASP A 1 92 ? 1.286 -13.890 -24.697 1.00 51.34 92 ASP A CA 1
ATOM 731 C C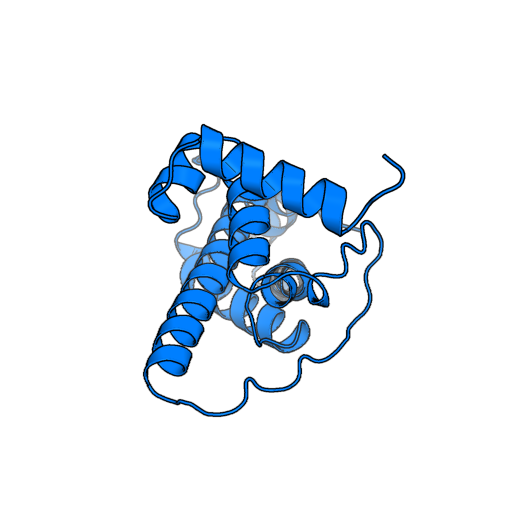 . ASP A 1 92 ? 0.640 -13.099 -25.857 1.00 51.34 92 ASP A C 1
ATOM 733 O O . ASP A 1 92 ? -0.053 -13.692 -26.683 1.00 51.34 92 ASP A O 1
ATOM 737 N N . MET A 1 93 ? 0.875 -11.783 -25.980 1.00 45.09 93 MET A N 1
ATOM 738 C CA . MET A 1 93 ? 0.394 -10.968 -27.110 1.00 45.09 93 MET A CA 1
ATOM 739 C C . MET A 1 93 ? 1.494 -10.086 -27.729 1.00 45.09 93 MET A C 1
ATOM 741 O O . MET A 1 93 ? 1.980 -9.172 -27.063 1.00 45.09 93 MET A O 1
ATOM 745 N N . PRO A 1 94 ? 1.814 -10.232 -29.033 1.00 42.12 94 PRO A N 1
ATOM 746 C CA . PRO A 1 94 ? 2.580 -9.242 -29.790 1.00 42.12 94 PRO A CA 1
ATOM 747 C C . PRO A 1 94 ? 1.658 -8.088 -30.235 1.00 42.12 94 PRO A C 1
ATOM 749 O O . PRO A 1 94 ? 1.486 -7.842 -31.426 1.00 42.12 94 PRO A O 1
ATOM 752 N N . GLY A 1 95 ? 1.005 -7.417 -29.283 1.00 45.41 95 GLY A N 1
ATOM 753 C CA . GLY A 1 95 ? 0.000 -6.386 -29.551 1.00 45.41 95 GLY A CA 1
ATOM 754 C C . GLY A 1 95 ? -0.000 -5.291 -28.487 1.00 45.41 95 GLY A C 1
ATOM 755 O O . GLY A 1 95 ? 0.112 -5.581 -27.301 1.00 45.41 95 GLY A O 1
ATOM 756 N N . GLU A 1 96 ? -0.072 -4.052 -28.968 1.00 39.94 96 GLU A N 1
ATOM 757 C CA . GLU A 1 96 ? -0.075 -2.747 -28.291 1.00 39.94 96 GLU A CA 1
ATOM 758 C C . GLU A 1 96 ? -0.375 -2.739 -26.778 1.00 39.94 96 GLU A C 1
ATOM 760 O O . GLU A 1 96 ? -1.428 -3.174 -26.309 1.00 39.94 96 GLU A O 1
ATOM 765 N N . LEU A 1 97 ? 0.568 -2.184 -26.006 1.00 48.22 97 LEU A N 1
ATOM 766 C CA . LEU A 1 97 ? 0.368 -1.872 -24.591 1.00 48.22 97 LEU A CA 1
ATOM 767 C C . LEU A 1 97 ? -0.732 -0.797 -24.469 1.00 48.22 97 LEU A C 1
ATOM 769 O O . LEU A 1 97 ? -0.647 0.200 -25.186 1.00 48.22 97 LEU A O 1
ATOM 773 N N . PRO A 1 98 ? -1.722 -0.945 -23.569 1.00 37.75 98 PRO A N 1
ATOM 774 C CA . PRO A 1 98 ? -2.781 0.050 -23.440 1.00 37.75 98 PRO A CA 1
ATOM 775 C C . PRO A 1 98 ? -2.247 1.409 -22.953 1.00 37.75 98 PRO A C 1
ATOM 777 O O . PRO A 1 98 ? -1.225 1.493 -22.260 1.00 37.75 98 PRO A O 1
ATOM 780 N N . GLU A 1 99 ? -2.915 2.489 -23.373 1.00 35.25 99 GLU A N 1
ATOM 781 C CA . GLU A 1 99 ? -2.464 3.857 -23.112 1.00 35.25 99 GLU A CA 1
ATOM 782 C C . GLU A 1 99 ? -2.651 4.255 -21.633 1.00 35.25 99 GLU A C 1
ATOM 784 O O . GLU A 1 99 ? -3.760 4.165 -21.102 1.00 35.25 99 GLU A O 1
ATOM 789 N N . PRO A 1 100 ? -1.590 4.715 -20.941 1.00 39.00 100 PRO A N 1
ATOM 790 C CA . PRO A 1 100 ? -1.654 5.018 -19.516 1.00 39.00 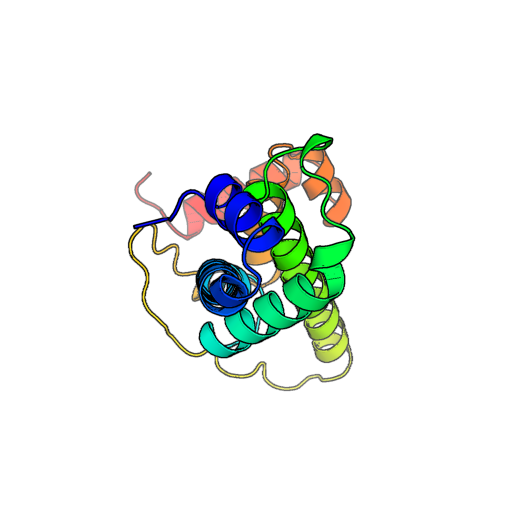100 PRO A CA 1
ATOM 791 C C . PRO A 1 100 ? -2.279 6.393 -19.230 1.00 39.00 100 PRO A C 1
ATOM 793 O O . PRO A 1 100 ? -1.780 7.433 -19.667 1.00 39.00 100 PRO A O 1
ATOM 796 N N . THR A 1 101 ? -3.332 6.396 -18.413 1.00 35.28 101 THR A N 1
ATOM 797 C CA . THR A 1 101 ? -4.071 7.584 -17.959 1.00 35.28 101 THR A CA 1
ATOM 798 C C . THR A 1 101 ? -3.242 8.452 -16.999 1.00 35.28 101 THR A C 1
ATOM 800 O O . THR A 1 101 ? -2.583 7.964 -16.081 1.00 35.28 101 THR A O 1
ATOM 803 N N . THR A 1 102 ? -3.256 9.770 -17.208 1.00 30.03 102 THR A N 1
ATOM 804 C CA . THR A 1 102 ? -2.485 10.763 -16.439 1.00 30.03 102 THR A CA 1
ATOM 805 C C . THR A 1 102 ? -3.262 11.303 -15.235 1.00 30.03 102 THR A C 1
ATOM 807 O O . THR A 1 102 ? -4.296 11.933 -15.437 1.00 30.03 102 THR A O 1
ATOM 810 N N . VAL A 1 103 ? -2.741 11.168 -14.004 1.00 30.20 103 VAL A N 1
ATOM 811 C CA . VAL A 1 103 ? -3.315 11.815 -12.798 1.00 30.20 103 VAL A CA 1
ATOM 812 C C . VAL A 1 103 ? -2.211 12.403 -11.880 1.00 30.20 103 VAL A C 1
ATOM 814 O O . VAL A 1 103 ? -1.142 11.811 -11.730 1.00 30.20 103 VAL A O 1
ATOM 817 N N . SER A 1 104 ? -2.465 13.601 -11.321 1.00 26.81 104 SER A N 1
ATOM 818 C CA . SER A 1 104 ? -1.521 14.595 -10.735 1.00 26.81 104 SER A CA 1
ATOM 819 C C . SER A 1 104 ? -1.023 14.335 -9.284 1.00 26.81 104 SER A C 1
ATOM 821 O O . SER A 1 104 ? -1.558 13.490 -8.570 1.00 26.81 104 SER A O 1
ATOM 823 N N . PHE A 1 105 ? 0.046 15.038 -8.855 1.00 30.08 105 PHE A N 1
ATOM 824 C CA . PHE A 1 105 ? 1.062 14.596 -7.876 1.00 30.08 105 PHE A CA 1
ATOM 825 C C . PHE A 1 105 ? 1.770 15.768 -7.143 1.00 30.08 105 PHE A C 1
ATOM 827 O O . PHE A 1 105 ? 2.731 16.315 -7.653 1.00 30.08 105 PHE A O 1
ATOM 834 N N . ASP A 1 106 ? 1.473 16.093 -5.890 1.00 29.31 106 ASP A N 1
ATOM 835 C CA . ASP A 1 106 ? 2.390 16.933 -5.080 1.00 29.31 106 ASP A CA 1
ATOM 836 C C . ASP A 1 106 ? 3.111 15.997 -4.089 1.00 29.31 106 ASP A C 1
ATOM 838 O O . ASP A 1 106 ? 2.453 15.346 -3.287 1.00 29.31 106 ASP A O 1
ATOM 842 N N . ALA A 1 107 ? 4.421 15.728 -4.083 1.00 29.00 107 ALA A N 1
ATOM 843 C CA . ALA A 1 107 ? 5.608 16.332 -4.672 1.00 29.00 107 ALA A CA 1
ATOM 844 C C . ALA A 1 107 ? 6.628 15.223 -5.037 1.00 29.00 107 ALA A C 1
ATOM 846 O O . ALA A 1 107 ? 6.676 14.190 -4.369 1.00 29.00 107 ALA A O 1
ATOM 847 N N . ILE A 1 108 ? 7.471 15.478 -6.049 1.00 33.84 108 ILE A N 1
ATOM 848 C CA . ILE A 1 108 ? 8.349 14.547 -6.807 1.00 33.84 108 ILE A CA 1
ATOM 849 C C . ILE A 1 108 ? 7.630 13.876 -7.991 1.00 33.84 108 ILE A C 1
ATOM 851 O O . ILE A 1 108 ? 7.609 12.657 -8.094 1.00 33.84 108 ILE A O 1
ATOM 855 N N . HIS A 1 109 ? 7.089 14.662 -8.932 1.00 38.94 109 HIS A N 1
ATOM 856 C CA . HIS A 1 109 ? 6.750 14.183 -10.281 1.00 38.94 109 HIS A CA 1
ATOM 857 C C . HIS A 1 109 ? 8.014 13.648 -10.987 1.00 38.94 109 HIS A C 1
ATOM 859 O O . HIS A 1 109 ? 8.600 14.289 -11.860 1.00 38.94 109 HIS A O 1
ATOM 865 N N . VAL A 1 110 ? 8.466 12.450 -10.632 1.00 48.16 110 VAL A N 1
ATOM 866 C CA . VAL A 1 110 ? 9.188 11.628 -11.586 1.00 48.16 110 VAL A CA 1
ATOM 867 C C . VAL A 1 110 ? 8.104 11.164 -12.534 1.00 48.16 110 VAL A C 1
ATOM 869 O O . VAL A 1 110 ? 7.313 10.296 -12.184 1.00 48.16 110 VAL A O 1
ATOM 872 N N . ASP A 1 111 ? 8.004 11.813 -13.691 1.00 52.72 111 ASP A N 1
ATOM 873 C CA . ASP A 1 111 ? 7.138 11.339 -14.758 1.00 52.72 111 ASP A CA 1
ATOM 874 C C . ASP A 1 111 ? 7.568 9.914 -15.112 1.00 52.72 111 ASP A C 1
ATOM 876 O O . ASP A 1 111 ? 8.515 9.727 -15.871 1.00 52.72 111 ASP A O 1
ATOM 880 N N . LEU A 1 112 ? 6.923 8.906 -14.520 1.00 54.16 112 LEU A N 1
ATOM 881 C CA . LEU A 1 112 ? 7.323 7.519 -14.704 1.00 54.16 112 LEU A CA 1
ATOM 882 C C . LEU A 1 112 ? 7.114 7.074 -16.168 1.00 54.16 112 LEU A C 1
ATOM 884 O O . LEU A 1 112 ? 7.717 6.083 -16.580 1.00 54.16 112 LEU A O 1
ATOM 888 N N . ARG A 1 113 ? 6.368 7.842 -16.988 1.00 51.88 113 ARG A N 1
ATOM 889 C CA . ARG A 1 113 ? 6.110 7.567 -18.415 1.00 51.88 113 ARG A CA 1
ATOM 890 C C . ARG A 1 113 ? 7.383 7.467 -19.232 1.00 51.88 113 ARG A C 1
ATOM 892 O O . ARG A 1 113 ? 7.486 6.578 -20.068 1.00 51.88 113 ARG A O 1
ATOM 899 N N . LYS A 1 114 ? 8.367 8.323 -18.946 1.00 58.56 114 LYS A N 1
ATOM 900 C CA . LYS A 1 114 ? 9.634 8.322 -19.686 1.00 58.56 114 LYS A CA 1
ATOM 901 C C . LYS A 1 114 ? 10.443 7.047 -19.461 1.00 58.56 114 LYS A C 1
ATOM 903 O O . LYS A 1 114 ? 11.264 6.723 -20.303 1.00 58.56 114 LYS A O 1
ATOM 908 N N . TYR A 1 115 ? 10.191 6.315 -18.374 1.00 66.06 115 TYR A N 1
ATOM 909 C CA . TYR A 1 115 ? 10.919 5.105 -18.010 1.00 66.06 115 TYR A CA 1
ATOM 910 C C . TYR A 1 115 ? 10.250 3.856 -18.588 1.00 66.06 115 TYR A C 1
ATOM 912 O O . TYR A 1 115 ? 9.026 3.702 -18.523 1.00 66.06 115 TYR A O 1
ATOM 920 N N . THR A 1 116 ? 11.064 2.925 -19.084 1.00 67.31 116 THR A N 1
ATOM 921 C CA . THR A 1 116 ? 10.606 1.584 -19.477 1.00 67.31 116 THR A CA 1
ATOM 922 C C . THR A 1 116 ? 10.078 0.808 -18.264 1.00 67.31 116 THR A C 1
ATOM 924 O O . THR A 1 116 ? 10.428 1.113 -17.122 1.00 67.31 116 THR A O 1
ATOM 927 N N . MET A 1 117 ? 9.285 -0.246 -18.488 1.00 56.75 117 MET A N 1
ATOM 928 C CA . MET A 1 117 ? 8.767 -1.104 -17.407 1.00 56.75 117 MET A CA 1
ATOM 929 C C . MET A 1 117 ? 9.879 -1.630 -16.488 1.00 56.75 117 MET A C 1
ATOM 931 O O . MET A 1 117 ? 9.756 -1.569 -15.265 1.00 56.75 117 MET A O 1
ATOM 935 N N . LYS A 1 118 ? 11.012 -2.042 -17.071 1.00 64.12 118 LYS A N 1
ATOM 936 C CA . LYS A 1 118 ? 12.198 -2.481 -16.324 1.00 64.12 118 LYS A CA 1
ATOM 937 C C . LYS A 1 118 ? 12.799 -1.352 -15.480 1.00 64.12 118 LYS A C 1
ATOM 939 O O . LYS A 1 118 ? 13.151 -1.568 -14.326 1.00 64.12 118 LYS A O 1
ATOM 944 N N . GLU A 1 119 ? 12.884 -0.139 -16.022 1.00 71.12 119 GLU A N 1
ATOM 945 C CA . GLU A 1 119 ? 13.397 1.036 -15.302 1.00 71.12 119 GLU A CA 1
ATOM 946 C C . GLU A 1 119 ? 12.468 1.449 -14.141 1.00 71.12 119 GLU A C 1
ATOM 948 O O . GLU A 1 119 ? 12.959 1.753 -13.054 1.00 71.12 119 GLU A O 1
ATOM 953 N N . ARG A 1 120 ? 11.138 1.392 -14.322 1.00 69.19 120 ARG A N 1
ATOM 954 C CA . ARG A 1 120 ? 10.155 1.656 -13.251 1.00 69.19 120 ARG A CA 1
ATOM 955 C C . ARG A 1 120 ? 10.248 0.633 -12.130 1.00 69.19 120 ARG A C 1
ATOM 957 O O . ARG A 1 120 ? 10.288 1.010 -10.963 1.00 69.19 120 ARG A O 1
ATOM 964 N N . ALA A 1 121 ? 10.320 -0.647 -12.487 1.00 63.44 121 ALA A N 1
ATOM 965 C CA . ALA A 1 121 ? 10.430 -1.734 -11.528 1.00 63.44 121 ALA A CA 1
ATOM 966 C C . ALA A 1 121 ? 11.736 -1.624 -10.715 1.00 63.44 121 ALA A C 1
ATOM 968 O O . ALA A 1 121 ? 11.731 -1.805 -9.500 1.00 63.44 121 ALA A O 1
ATOM 969 N N . VAL A 1 122 ? 12.849 -1.253 -11.357 1.00 68.50 122 VAL A N 1
ATOM 970 C CA . VAL A 1 122 ? 14.135 -0.998 -10.684 1.00 68.50 122 VAL A CA 1
ATOM 971 C C . VAL A 1 122 ? 14.050 0.192 -9.725 1.00 68.50 122 VAL A C 1
ATOM 973 O O . VAL A 1 122 ? 14.469 0.076 -8.573 1.00 68.50 122 VAL A O 1
ATOM 976 N N . LEU A 1 123 ? 13.480 1.322 -10.154 1.00 71.06 123 LEU A N 1
ATOM 977 C CA . LEU A 1 123 ? 13.263 2.497 -9.296 1.00 71.06 123 LEU A CA 1
ATOM 978 C C . LEU A 1 123 ? 12.346 2.183 -8.104 1.00 71.06 123 LEU A C 1
ATOM 980 O O . LEU A 1 123 ? 12.580 2.656 -6.995 1.00 71.06 123 LEU A O 1
ATOM 984 N N . TYR A 1 124 ? 11.326 1.359 -8.325 1.00 65.19 124 TYR A N 1
ATOM 985 C CA . TYR A 1 124 ? 10.404 0.899 -7.297 1.00 65.19 124 TYR A CA 1
ATOM 986 C C . TYR A 1 124 ? 11.091 0.042 -6.230 1.00 65.19 124 TYR A C 1
ATOM 988 O O . TYR A 1 124 ? 11.067 0.390 -5.049 1.00 65.19 124 TYR A O 1
ATOM 996 N N . TRP A 1 125 ? 11.729 -1.060 -6.637 1.00 62.00 125 TRP A N 1
ATOM 997 C CA . TRP A 1 125 ? 12.328 -2.004 -5.693 1.00 62.00 125 TRP A CA 1
ATOM 998 C C . TRP A 1 125 ? 13.519 -1.386 -4.957 1.00 62.00 125 TRP A C 1
ATOM 1000 O O . TRP A 1 125 ? 13.626 -1.553 -3.747 1.00 62.00 125 TRP A O 1
ATOM 1010 N N . THR A 1 126 ? 14.320 -0.543 -5.619 1.00 67.19 126 THR A N 1
ATOM 1011 C CA . THR A 1 126 ? 15.414 0.191 -4.952 1.00 67.19 126 THR A CA 1
ATOM 1012 C C . THR A 1 126 ? 14.915 1.182 -3.895 1.00 67.19 126 THR A C 1
ATOM 1014 O O . THR A 1 126 ? 15.541 1.323 -2.844 1.00 67.19 126 THR A O 1
ATOM 1017 N N . ALA A 1 127 ? 13.773 1.840 -4.120 1.00 63.50 127 ALA A N 1
ATOM 1018 C CA . ALA A 1 127 ? 13.168 2.748 -3.143 1.00 63.50 127 ALA A CA 1
ATOM 1019 C C . ALA A 1 127 ? 12.531 2.017 -1.943 1.00 63.50 127 ALA A C 1
ATOM 1021 O O . ALA A 1 127 ? 12.314 2.625 -0.889 1.00 63.50 127 ALA A O 1
ATOM 1022 N N . ILE A 1 128 ? 12.212 0.727 -2.091 1.00 57.34 128 ILE A N 1
ATOM 1023 C CA . ILE A 1 128 ? 11.590 -0.102 -1.050 1.00 57.34 128 ILE A CA 1
ATOM 1024 C C . ILE A 1 128 ? 12.621 -0.878 -0.251 1.00 57.34 128 ILE A C 1
ATOM 1026 O O . ILE A 1 128 ? 12.613 -0.783 0.976 1.00 57.34 128 ILE A O 1
ATOM 1030 N N . ASP A 1 129 ? 13.485 -1.626 -0.934 1.00 58.03 129 ASP A N 1
ATOM 1031 C CA . ASP A 1 129 ? 14.397 -2.576 -0.305 1.00 58.03 129 ASP A CA 1
ATOM 1032 C C . ASP A 1 129 ? 15.461 -1.844 0.523 1.00 58.03 129 ASP A C 1
ATOM 1034 O O . ASP A 1 129 ? 16.002 -2.414 1.466 1.00 58.03 129 ASP A O 1
ATOM 1038 N N . LYS A 1 130 ? 15.776 -0.581 0.183 1.00 57.78 130 LYS A N 1
ATOM 1039 C CA . LYS A 1 130 ? 16.904 0.205 0.730 1.00 57.78 130 LYS A CA 1
ATOM 1040 C C . LYS A 1 130 ? 18.275 -0.497 0.626 1.00 57.78 130 LYS A C 1
ATOM 1042 O O . LYS A 1 130 ? 19.280 0.090 1.015 1.00 57.78 130 LYS A O 1
ATOM 1047 N N . ASP A 1 131 ? 18.318 -1.700 0.055 1.00 65.31 131 ASP A N 1
ATOM 1048 C CA . ASP A 1 131 ? 19.480 -2.526 -0.233 1.00 65.31 131 ASP A CA 1
ATOM 1049 C C . ASP A 1 131 ? 19.449 -2.935 -1.710 1.00 65.31 131 ASP A C 1
ATOM 1051 O O . ASP A 1 131 ? 18.541 -3.615 -2.194 1.00 65.31 131 ASP A O 1
ATOM 1055 N N . PHE A 1 132 ? 20.486 -2.515 -2.429 1.00 63.03 132 PHE A N 1
ATOM 1056 C CA . PHE A 1 132 ? 20.656 -2.797 -3.848 1.00 63.03 132 PHE A CA 1
ATOM 1057 C C . PHE A 1 132 ? 20.847 -4.285 -4.145 1.00 63.03 132 PHE A C 1
ATOM 1059 O O . PHE A 1 132 ? 20.597 -4.699 -5.271 1.00 63.03 132 PHE A O 1
ATOM 1066 N N . SER A 1 133 ? 21.276 -5.085 -3.171 1.00 66.06 133 SER A N 1
ATOM 1067 C CA . SER A 1 133 ? 21.573 -6.509 -3.351 1.00 66.06 133 SER A CA 1
ATOM 1068 C C . SER A 1 133 ? 20.303 -7.326 -3.578 1.00 66.06 133 SER A C 1
ATOM 1070 O O . SER A 1 133 ? 20.244 -8.131 -4.505 1.00 66.06 133 SER A O 1
ATOM 1072 N N . LEU A 1 134 ? 19.255 -7.045 -2.800 1.00 61.28 134 LEU A N 1
ATOM 1073 C CA . LEU A 1 134 ? 17.945 -7.690 -2.931 1.00 61.28 134 LEU A CA 1
ATOM 1074 C C . LEU A 1 134 ? 17.252 -7.306 -4.234 1.00 61.28 134 LEU A C 1
ATOM 1076 O O . LEU A 1 134 ? 16.687 -8.156 -4.924 1.00 61.28 134 LEU A O 1
ATOM 1080 N N . THR A 1 135 ? 17.331 -6.030 -4.608 1.00 63.88 135 THR A N 1
ATOM 1081 C CA . THR A 1 135 ? 16.784 -5.601 -5.888 1.00 63.88 135 THR A CA 1
ATOM 1082 C C . THR A 1 135 ? 17.573 -6.197 -7.058 1.00 63.88 135 THR A C 1
ATOM 1084 O O . THR A 1 135 ? 16.970 -6.633 -8.030 1.00 63.88 135 THR A O 1
ATOM 1087 N N . ALA A 1 136 ? 18.902 -6.277 -6.971 1.00 66.69 136 ALA A N 1
ATOM 1088 C CA . ALA A 1 136 ? 19.734 -6.840 -8.032 1.00 66.69 136 ALA A CA 1
ATOM 1089 C C . ALA A 1 136 ? 19.438 -8.333 -8.256 1.00 66.69 136 ALA A C 1
ATOM 1091 O O . ALA A 1 136 ? 19.212 -8.748 -9.391 1.00 66.69 136 ALA A O 1
ATOM 1092 N N . GLN A 1 137 ? 19.285 -9.100 -7.171 1.00 70.00 137 GLN A N 1
ATOM 1093 C CA . GLN A 1 137 ? 18.855 -10.499 -7.227 1.00 70.00 137 GLN A CA 1
ATOM 1094 C C . GLN A 1 137 ? 17.505 -10.669 -7.945 1.00 70.00 137 GLN A C 1
ATOM 1096 O O . GLN A 1 137 ? 17.339 -11.592 -8.736 1.00 70.00 137 GLN A O 1
ATOM 1101 N N . ARG A 1 138 ? 16.537 -9.771 -7.713 1.00 65.50 138 ARG A N 1
ATOM 1102 C CA . ARG A 1 138 ? 15.211 -9.820 -8.366 1.00 65.50 138 ARG A CA 1
ATOM 1103 C C . ARG A 1 138 ? 15.255 -9.583 -9.872 1.00 65.50 138 ARG A C 1
ATOM 1105 O O . ARG A 1 138 ? 14.376 -10.065 -10.575 1.00 65.50 138 ARG A O 1
ATOM 1112 N N . PHE A 1 139 ? 16.228 -8.812 -10.348 1.00 66.94 139 PHE A N 1
ATOM 1113 C CA . PHE A 1 139 ? 16.391 -8.491 -11.767 1.00 66.94 139 PHE A CA 1
ATOM 1114 C C . PHE A 1 139 ? 17.430 -9.369 -12.468 1.00 66.94 139 PHE A C 1
ATOM 1116 O O . PHE A 1 139 ? 17.799 -9.046 -13.599 1.00 66.94 139 PHE A O 1
ATOM 1123 N N . ASP A 1 140 ? 17.888 -10.431 -11.796 1.00 68.81 140 ASP A N 1
ATOM 1124 C CA . ASP A 1 140 ? 18.957 -11.321 -12.252 1.00 68.81 140 ASP A CA 1
ATOM 1125 C C . ASP A 1 140 ? 20.188 -10.535 -12.730 1.00 68.81 140 ASP A C 1
ATOM 1127 O O . ASP A 1 140 ? 20.713 -10.712 -13.828 1.00 68.81 140 ASP A O 1
ATOM 1131 N N . CYS A 1 141 ? 20.595 -9.552 -11.923 1.00 73.69 141 CYS A N 1
ATOM 1132 C CA . CYS A 1 141 ? 21.748 -8.712 -12.206 1.00 73.69 141 CYS A CA 1
ATOM 1133 C C . CYS A 1 141 ? 22.609 -8.505 -10.961 1.00 73.69 141 CYS A C 1
ATOM 1135 O O . CYS A 1 141 ? 22.235 -8.826 -9.833 1.00 73.69 141 CYS A O 1
ATOM 1137 N N . THR A 1 142 ? 23.800 -7.955 -11.161 1.00 80.50 142 THR A N 1
ATOM 1138 C CA . THR A 1 142 ? 24.701 -7.585 -10.072 1.00 80.50 142 THR A CA 1
ATOM 1139 C C . THR A 1 142 ? 24.319 -6.224 -9.472 1.00 80.50 142 THR A C 1
ATOM 1141 O O . THR A 1 142 ? 23.813 -5.339 -10.173 1.00 80.50 142 THR A O 1
ATOM 1144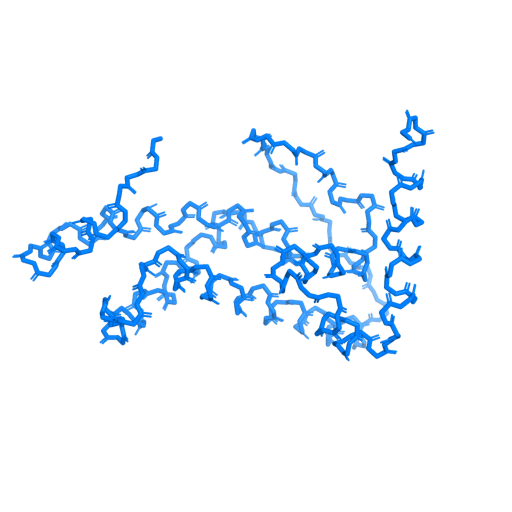 N N . PRO A 1 143 ? 24.639 -5.963 -8.188 1.00 76.00 143 PRO A N 1
ATOM 1145 C CA . PRO A 1 143 ? 24.442 -4.641 -7.584 1.00 76.00 143 PRO A CA 1
ATOM 1146 C C . PRO A 1 143 ? 25.157 -3.518 -8.352 1.00 76.00 143 PRO A C 1
ATOM 1148 O O . PRO A 1 143 ? 24.678 -2.383 -8.401 1.00 76.00 143 PRO A O 1
ATOM 1151 N N . GLN A 1 144 ? 26.291 -3.829 -8.990 1.00 72.81 144 GLN A N 1
ATOM 1152 C CA . GLN A 1 144 ? 27.038 -2.899 -9.837 1.00 72.81 144 GLN A CA 1
ATOM 1153 C C . GLN A 1 144 ? 26.256 -2.534 -11.110 1.00 72.81 144 GLN A C 1
ATOM 1155 O O . GLN A 1 144 ? 26.198 -1.360 -11.479 1.00 72.81 144 GLN A O 1
ATOM 1160 N N . GLU A 1 145 ? 25.638 -3.512 -11.774 1.00 69.50 145 GLU A N 1
ATOM 1161 C CA . GLU A 1 145 ? 24.789 -3.295 -12.953 1.00 69.50 145 GLU A CA 1
ATOM 1162 C C . GLU A 1 145 ? 23.526 -2.519 -12.603 1.00 69.50 145 GLU A C 1
ATOM 1164 O O . GLU A 1 145 ? 23.156 -1.600 -13.336 1.00 69.50 145 GLU A O 1
ATOM 1169 N N . LEU A 1 146 ? 22.921 -2.811 -11.450 1.00 73.88 146 LEU A N 1
ATOM 1170 C CA . LEU A 1 146 ? 21.778 -2.067 -10.934 1.00 73.88 146 LEU A CA 1
ATOM 1171 C C . LEU A 1 146 ? 22.136 -0.597 -10.663 1.00 73.88 146 LEU A C 1
ATOM 1173 O O . LEU A 1 146 ? 21.424 0.304 -11.106 1.00 73.88 146 LEU A O 1
ATOM 1177 N N . ARG A 1 147 ? 23.277 -0.327 -10.008 1.00 77.38 147 ARG A N 1
ATOM 1178 C CA . ARG A 1 147 ? 23.787 1.043 -9.798 1.00 77.38 147 ARG A CA 1
ATOM 1179 C C . ARG A 1 147 ? 24.075 1.756 -11.116 1.00 77.38 147 ARG A C 1
ATOM 1181 O O . ARG A 1 147 ? 23.720 2.922 -11.264 1.00 77.38 147 ARG A O 1
ATOM 1188 N N . ARG A 1 148 ? 24.682 1.067 -12.089 1.00 77.25 148 ARG A N 1
ATOM 1189 C CA . ARG A 1 148 ? 24.922 1.609 -13.437 1.00 77.25 148 ARG A CA 1
ATOM 1190 C C . ARG A 1 148 ? 23.615 1.920 -14.155 1.00 77.25 148 ARG A C 1
ATOM 1192 O O . ARG A 1 148 ? 23.533 2.943 -14.824 1.00 77.25 148 ARG A O 1
ATOM 1199 N N . LEU A 1 149 ? 22.602 1.067 -14.023 1.00 71.56 149 LEU A N 1
ATOM 1200 C CA . LEU A 1 149 ? 21.278 1.292 -14.590 1.00 71.56 149 LEU A CA 1
ATOM 1201 C C . LEU A 1 149 ? 20.608 2.506 -13.940 1.00 71.56 149 LEU A C 1
ATOM 1203 O O . LEU A 1 149 ? 20.194 3.400 -14.663 1.00 71.56 149 LEU A O 1
ATOM 1207 N N . LEU A 1 150 ? 20.601 2.612 -12.609 1.00 75.75 150 LEU A N 1
ATOM 1208 C CA . LEU A 1 150 ? 20.098 3.789 -11.886 1.00 75.75 150 LEU A CA 1
ATOM 1209 C C . LEU A 1 150 ? 20.832 5.078 -12.268 1.00 75.75 150 LEU A C 1
ATOM 1211 O O . LEU A 1 150 ? 20.202 6.116 -12.459 1.00 75.75 150 LEU A O 1
ATOM 1215 N N . HIS A 1 151 ? 22.155 5.017 -12.417 1.00 77.06 151 HIS A N 1
ATOM 1216 C CA . HIS A 1 151 ? 22.949 6.147 -12.886 1.00 77.06 151 HIS A CA 1
ATOM 1217 C C . HIS A 1 151 ? 22.569 6.540 -14.319 1.00 77.06 151 HIS A C 1
ATOM 1219 O O . HIS A 1 151 ? 22.312 7.708 -14.585 1.00 77.06 151 HIS A O 1
ATOM 1225 N N . ARG A 1 152 ? 22.443 5.568 -15.228 1.00 76.44 152 ARG A N 1
ATOM 1226 C CA . ARG A 1 152 ? 22.036 5.796 -16.623 1.00 76.44 152 ARG A CA 1
ATOM 1227 C C . ARG A 1 152 ? 20.629 6.378 -16.714 1.00 76.44 152 ARG A C 1
ATOM 1229 O O . ARG A 1 152 ? 20.410 7.305 -17.477 1.00 76.44 152 ARG A O 1
ATOM 1236 N N . ILE A 1 153 ? 19.706 5.871 -15.900 1.00 74.62 153 ILE A N 1
ATOM 1237 C CA . ILE A 1 153 ? 18.355 6.398 -15.705 1.00 74.62 153 ILE A CA 1
ATOM 1238 C C . ILE A 1 153 ? 18.435 7.864 -15.237 1.00 74.62 153 ILE A C 1
ATOM 1240 O O . ILE A 1 153 ? 17.790 8.733 -15.817 1.00 74.62 153 ILE A O 1
ATOM 1244 N N . LYS A 1 154 ? 19.263 8.175 -14.231 1.00 73.62 154 LYS A N 1
ATOM 1245 C CA . LYS A 1 154 ? 19.440 9.548 -13.732 1.00 73.62 154 LYS A CA 1
ATOM 1246 C C . LYS A 1 154 ? 19.982 10.484 -14.818 1.00 73.62 154 LYS A C 1
ATOM 1248 O O . LYS A 1 154 ? 19.397 11.536 -15.026 1.00 73.62 154 LYS A O 1
ATOM 1253 N N . VAL A 1 155 ? 21.024 10.078 -15.543 1.00 75.75 155 VAL A N 1
ATOM 1254 C CA . VAL A 1 155 ? 21.637 10.861 -16.633 1.00 75.75 155 VAL A CA 1
ATOM 1255 C C . VAL A 1 155 ? 20.666 11.053 -17.801 1.00 75.75 155 VAL A C 1
ATOM 1257 O O . VAL A 1 155 ? 20.499 12.163 -18.294 1.00 75.75 155 VAL A O 1
ATOM 1260 N N . LYS A 1 156 ? 19.976 9.986 -18.216 1.00 72.62 156 LYS A N 1
ATOM 1261 C CA . LYS A 1 156 ? 19.024 9.999 -19.336 1.00 72.62 156 LYS A CA 1
ATOM 1262 C C . LYS A 1 156 ? 17.843 10.936 -19.089 1.00 72.62 156 LYS A C 1
ATOM 1264 O O . LYS A 1 156 ? 17.334 11.533 -20.031 1.00 72.62 156 LYS A O 1
ATOM 1269 N N . TYR A 1 157 ? 17.392 11.050 -17.841 1.00 69.06 157 TYR A N 1
ATOM 1270 C CA . TYR A 1 157 ? 16.147 11.744 -17.512 1.00 69.06 157 TYR A CA 1
ATOM 1271 C C . TYR A 1 157 ? 16.308 12.965 -16.591 1.00 69.06 157 TYR A C 1
ATOM 1273 O O . TYR A 1 157 ? 15.291 13.574 -16.241 1.00 69.06 157 TYR A O 1
ATOM 1281 N N . ASN A 1 158 ? 17.542 13.305 -16.206 1.00 66.19 158 ASN A N 1
ATOM 1282 C CA . ASN A 1 158 ? 17.946 14.542 -15.537 1.00 66.19 158 ASN A CA 1
ATOM 1283 C C . ASN A 1 158 ? 19.395 14.920 -15.941 1.00 66.19 158 ASN A C 1
ATOM 1285 O O . ASN A 1 158 ? 20.328 14.697 -15.168 1.00 66.19 158 ASN A O 1
ATOM 1289 N N . PRO A 1 159 ? 19.603 15.463 -17.155 1.00 55.97 159 PRO A N 1
ATOM 1290 C CA . PRO A 1 159 ? 20.937 15.727 -17.704 1.00 55.97 159 PRO A CA 1
ATOM 1291 C C . PRO A 1 159 ? 21.662 16.937 -17.081 1.00 55.97 159 PRO A C 1
ATOM 1293 O O . PRO A 1 159 ? 22.796 17.210 -17.457 1.00 55.97 159 PRO A O 1
ATOM 1296 N N . ALA A 1 160 ? 21.028 17.668 -16.155 1.00 51.06 160 ALA A N 1
ATOM 1297 C CA . ALA A 1 160 ? 21.563 18.889 -15.540 1.00 51.06 160 ALA A CA 1
ATOM 1298 C C . ALA A 1 160 ? 22.060 18.701 -14.087 1.00 51.06 160 ALA A C 1
ATOM 1300 O O . ALA A 1 160 ? 22.199 19.688 -13.366 1.00 51.06 160 ALA A O 1
ATOM 1301 N N . ALA A 1 161 ? 22.283 17.458 -13.639 1.00 46.22 161 ALA A N 1
ATOM 1302 C CA . ALA A 1 161 ? 22.665 17.116 -12.261 1.00 46.22 161 ALA A CA 1
ATOM 1303 C C . ALA A 1 161 ? 24.038 16.449 -12.145 1.00 46.22 161 ALA A C 1
ATOM 1305 O O . ALA A 1 161 ? 24.405 15.688 -13.068 1.00 46.22 161 ALA A O 1
#

Radius of gyration: 17.69 Å; chains: 1; bounding box: 45×33×50 Å

pLDDT: mean 71.31, std 17.7, range [26.81, 95.0]

Foldseek 3Di:
DLPQLQVLLVVCVVPVVSLVVNLVSLLCCLVVLLQLQPADDSNRSSVVLSVQCVVCVVVDDPVVHGVVVVSVVSSVVSSVVSLVVVVVVVVVDPDDDDDHDDDDDPDDPPVCVVPDSVLSLLVVCCVPVVDLCVSQVVVVHHSVVSVVSVVCVCCVRPVPD

Secondary structure (DSSP, 8-state):
----HHHHHHHHHH-GGGHHHHHHHHHTTHHHHHHHSTT--HHHHHHHHHHHHHHHGGG--GGG--HHHHHHHHHHHHHHHHHHHHHHHHHH--S-PPPPPP---SS----GGGS-HHHHHHHHHHHHHS-HHHHHHHTTS-HHHHHHHHHHHHHHH-TT-

Sequence (161 aa):
MIKDLDKLYARYVTDPNVLGELLQAVSSYGAYVSRYAGHSDPEDAGQETMLRFWHKLGEYDPSRGSLKPWIKSIATNLVRNDMASLERRSTDM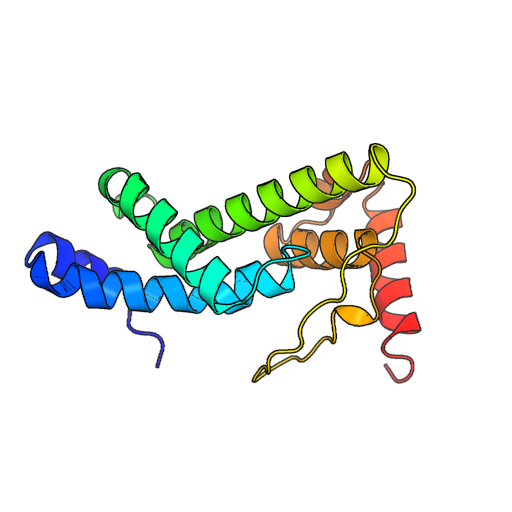PGELPEPTTVSFDAIHVDLRKYTMKERAVLYWTAIDKDFSLTAQRFDCTPQELRRLLHRIKVKYNPAA